Protein AF-A0AAT9HXT0-F1 (afdb_monomer_lite)

Radius of gyration: 11.69 Å; chains: 1; bounding box: 27×27×27 Å

pLDDT: mean 93.0, std 6.73, range [63.31, 98.25]

Organism: NCBI:txid3074435

Sequence (63 aa):
MPLRRYDHAPLLPRIWELRHNMWPYDASYVALAETLGAELVTVDAKFAGAPHIRCRVNNLRLI

Foldseek 3Di:
DDDDDDDQPVLVVQLVVLVVQDDSVVSSLLSVCVVVLHEAEECDCSPVPRPPGDHHYDHPVVD

InterPro domains:
  IPR029060 PIN-like domain superfamily [SSF88723] (15-55)
  IPR044153 VapC3-like, PIN domain [cd09873] (1-52)

Structure (mmCIF, N/CA/C/O backbone):
data_AF-A0AAT9HXT0-F1
#
_entry.id   AF-A0AAT9HXT0-F1
#
loop_
_atom_site.group_PDB
_atom_site.id
_atom_site.type_symbol
_atom_site.label_atom_id
_atom_site.label_alt_id
_atom_site.label_comp_id
_atom_site.label_asym_id
_atom_site.label_entity_id
_atom_site.label_seq_id
_atom_site.pdbx_PDB_ins_code
_atom_site.Cartn_x
_atom_site.Cartn_y
_atom_site.Cartn_z
_atom_site.occupancy
_atom_site.B_iso_or_equiv
_atom_site.auth_seq_id
_atom_site.auth_comp_id
_atom_site.auth_asym_id
_atom_site.auth_atom_id
_atom_site.pdbx_PDB_model_num
ATOM 1 N N . MET A 1 1 ? -17.765 -19.504 -1.371 1.00 67.00 1 MET A N 1
ATOM 2 C CA . MET A 1 1 ? -17.679 -18.068 -1.720 1.00 67.00 1 MET A CA 1
ATOM 3 C C . MET A 1 1 ? -16.648 -17.912 -2.830 1.00 67.00 1 MET A C 1
ATOM 5 O O . MET A 1 1 ? -15.568 -18.472 -2.662 1.00 67.00 1 MET A O 1
ATO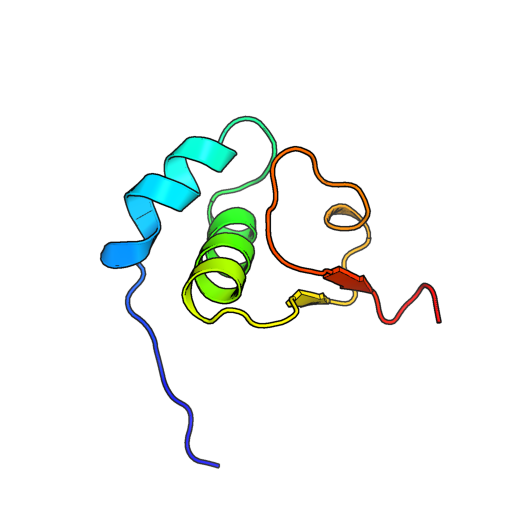M 9 N N . PRO A 1 2 ? -16.939 -17.241 -3.957 1.00 85.75 2 PRO A N 1
ATOM 10 C CA . PRO A 1 2 ? -15.919 -16.988 -4.969 1.00 85.75 2 PRO A CA 1
ATOM 11 C C . PRO A 1 2 ? -14.897 -15.989 -4.413 1.00 85.75 2 PRO A C 1
ATOM 13 O O . PRO A 1 2 ? -15.250 -14.872 -4.042 1.00 85.75 2 PRO A O 1
ATOM 16 N N . LEU A 1 3 ? -13.635 -16.409 -4.321 1.00 89.75 3 LEU A N 1
ATOM 17 C CA . LEU A 1 3 ? -12.523 -15.558 -3.910 1.00 89.75 3 LEU A CA 1
ATOM 18 C C . LEU A 1 3 ? -11.711 -15.192 -5.153 1.00 89.75 3 LEU A C 1
ATOM 20 O O . LEU A 1 3 ? -11.136 -16.067 -5.799 1.00 89.75 3 LEU A O 1
ATOM 24 N N . ARG A 1 4 ? -11.654 -13.900 -5.483 1.00 92.81 4 ARG A N 1
ATOM 25 C CA . ARG A 1 4 ? -10.792 -13.393 -6.553 1.00 92.81 4 ARG A CA 1
ATOM 26 C C . ARG A 1 4 ? -9.414 -13.089 -5.977 1.00 92.81 4 ARG A C 1
ATOM 28 O O . ARG A 1 4 ? -9.289 -12.257 -5.084 1.00 92.81 4 ARG A O 1
ATOM 35 N N . ARG A 1 5 ? -8.393 -13.774 -6.487 1.00 93.62 5 ARG A N 1
ATOM 36 C CA . ARG A 1 5 ? -6.988 -13.500 -6.161 1.00 93.62 5 ARG A CA 1
ATOM 37 C C . ARG A 1 5 ? -6.430 -12.481 -7.145 1.00 93.62 5 ARG A C 1
ATOM 39 O O . ARG A 1 5 ? -6.852 -12.444 -8.299 1.00 93.62 5 ARG A O 1
ATOM 46 N N . TYR A 1 6 ? -5.493 -11.679 -6.667 1.00 95.06 6 TYR A N 1
ATOM 47 C CA . TYR A 1 6 ? -4.761 -10.707 -7.465 1.00 95.06 6 TYR A CA 1
ATOM 48 C C . TYR A 1 6 ? -3.274 -10.988 -7.307 1.00 95.06 6 TYR A C 1
ATOM 50 O O . TYR A 1 6 ? -2.815 -11.252 -6.195 1.00 95.06 6 TYR A O 1
ATOM 58 N N . ASP A 1 7 ? -2.538 -10.939 -8.413 1.00 95.25 7 ASP A N 1
ATOM 59 C CA . ASP A 1 7 ? -1.091 -11.109 -8.382 1.00 95.25 7 ASP A CA 1
ATOM 60 C C . ASP A 1 7 ? -0.421 -9.897 -7.730 1.00 95.25 7 ASP A C 1
ATOM 62 O O . ASP A 1 7 ? -0.844 -8.753 -7.909 1.00 95.25 7 ASP A O 1
ATOM 66 N N . HIS A 1 8 ? 0.668 -10.137 -7.000 1.00 93.69 8 HIS A N 1
ATOM 67 C CA . HIS A 1 8 ? 1.451 -9.062 -6.388 1.00 93.69 8 HIS A CA 1
ATOM 68 C C . HIS A 1 8 ? 2.362 -8.348 -7.389 1.00 93.69 8 HIS A C 1
ATOM 70 O O . HIS A 1 8 ? 2.672 -7.178 -7.185 1.00 93.69 8 HIS A O 1
ATOM 76 N N . ALA A 1 9 ? 2.779 -9.020 -8.471 1.00 97.31 9 ALA A N 1
ATOM 77 C CA . ALA A 1 9 ? 3.721 -8.461 -9.443 1.00 97.31 9 ALA A CA 1
ATOM 78 C C . ALA A 1 9 ? 3.246 -7.123 -10.057 1.00 97.31 9 ALA A C 1
ATOM 80 O O . ALA A 1 9 ? 4.032 -6.174 -10.048 1.00 97.31 9 ALA A O 1
ATOM 81 N N . PRO A 1 10 ? 1.972 -6.969 -10.479 1.00 97.75 10 PRO A N 1
ATOM 82 C CA . PRO A 1 10 ? 1.441 -5.680 -10.933 1.00 97.75 10 PRO A CA 1
ATOM 83 C C . PRO A 1 10 ? 1.448 -4.572 -9.868 1.00 97.75 10 PRO A C 1
ATOM 85 O O . PRO A 1 10 ? 1.462 -3.394 -10.208 1.00 97.75 10 PRO A O 1
ATOM 88 N N . LEU A 1 11 ? 1.442 -4.934 -8.582 1.00 98.06 11 LEU A N 1
ATOM 89 C CA . LEU A 1 11 ? 1.391 -3.995 -7.457 1.00 98.06 11 LEU A CA 1
ATOM 90 C C . LEU A 1 11 ? 2.785 -3.533 -7.007 1.00 98.06 11 LEU A C 1
ATOM 92 O O . LEU A 1 11 ? 2.892 -2.542 -6.283 1.00 98.06 11 LEU A O 1
ATOM 96 N N . LEU A 1 12 ? 3.853 -4.225 -7.426 1.00 98.12 12 LEU A N 1
ATOM 97 C CA . LEU A 1 12 ? 5.226 -3.970 -6.976 1.00 98.12 12 LEU A CA 1
ATOM 98 C C . LEU A 1 12 ? 5.687 -2.513 -7.131 1.00 98.12 12 LEU A C 1
ATOM 100 O O . LEU A 1 12 ? 6.297 -2.018 -6.182 1.00 98.12 12 LEU A O 1
ATOM 104 N N . PRO A 1 13 ? 5.394 -1.790 -8.234 1.00 98.25 13 PRO A N 1
ATOM 105 C CA . PRO A 1 13 ? 5.792 -0.387 -8.348 1.00 98.25 13 PRO A CA 1
ATOM 106 C C . PRO A 1 13 ? 5.213 0.463 -7.215 1.00 98.25 13 PRO A C 1
ATOM 108 O O . PRO A 1 13 ? 5.931 1.222 -6.565 1.00 98.25 13 PRO A O 1
ATOM 111 N N . ARG A 1 14 ? 3.926 0.265 -6.906 1.00 97.88 14 ARG A N 1
ATOM 112 C CA . ARG A 1 14 ? 3.252 1.026 -5.857 1.00 97.88 14 ARG A CA 1
ATOM 113 C C . ARG A 1 14 ? 3.684 0.598 -4.457 1.00 97.88 14 ARG A C 1
ATOM 115 O O . ARG A 1 14 ? 3.881 1.444 -3.590 1.00 97.88 14 ARG A O 1
ATOM 122 N N . ILE A 1 15 ? 3.905 -0.699 -4.255 1.00 97.81 15 ILE A N 1
ATOM 123 C CA . ILE A 1 15 ? 4.492 -1.234 -3.020 1.00 97.81 15 ILE A CA 1
ATOM 124 C C . ILE A 1 15 ? 5.859 -0.587 -2.758 1.00 97.81 15 ILE A C 1
ATOM 126 O O . ILE A 1 15 ? 6.148 -0.170 -1.638 1.00 97.81 15 ILE A O 1
ATOM 130 N N . TRP A 1 16 ? 6.683 -0.445 -3.799 1.00 97.62 16 TRP A N 1
ATOM 131 C CA . TRP A 1 16 ? 8.005 0.164 -3.697 1.00 97.62 16 TRP A CA 1
ATOM 132 C C . TRP A 1 16 ? 7.951 1.655 -3.347 1.00 97.62 16 TRP A C 1
ATOM 134 O O . TRP A 1 16 ? 8.773 2.132 -2.563 1.00 97.62 16 TRP A O 1
ATOM 144 N N . GLU A 1 17 ? 6.983 2.407 -3.872 1.00 97.50 17 GLU A N 1
ATOM 145 C CA . GLU A 1 17 ? 6.769 3.812 -3.493 1.00 97.50 17 GLU A CA 1
ATOM 146 C C . GLU A 1 17 ? 6.466 3.978 -1.994 1.00 97.50 17 GLU A C 1
ATOM 148 O O . GLU A 1 17 ? 6.899 4.954 -1.384 1.00 97.50 17 GLU A O 1
ATOM 153 N N . LEU A 1 18 ? 5.772 3.012 -1.385 1.00 96.75 18 LEU A N 1
ATOM 154 C CA . LEU A 1 18 ? 5.356 3.045 0.022 1.00 96.75 18 LEU A CA 1
ATOM 155 C C . LEU A 1 18 ? 6.423 2.535 1.009 1.00 96.75 18 LEU A C 1
ATOM 157 O O . LEU A 1 18 ? 6.217 2.623 2.221 1.00 96.75 18 LEU A O 1
ATOM 161 N N . ARG A 1 19 ? 7.569 2.042 0.518 1.00 95.69 19 ARG A N 1
ATOM 162 C CA . ARG A 1 19 ? 8.597 1.328 1.308 1.00 95.69 19 ARG A CA 1
ATOM 163 C C . ARG A 1 19 ? 9.157 2.086 2.515 1.00 95.69 19 ARG A C 1
ATOM 165 O O . ARG A 1 19 ? 9.670 1.462 3.434 1.00 95.69 19 ARG A O 1
ATOM 172 N N . HIS A 1 20 ? 9.091 3.417 2.501 1.00 95.00 20 HIS A N 1
ATOM 173 C CA . HIS A 1 20 ? 9.598 4.252 3.596 1.00 95.00 20 HIS A CA 1
ATOM 174 C C . HIS A 1 20 ? 8.601 4.408 4.750 1.00 95.00 20 HIS A C 1
ATOM 176 O O . HIS A 1 20 ? 8.993 4.852 5.822 1.00 95.00 20 HIS A O 1
ATOM 182 N N . ASN A 1 21 ? 7.331 4.037 4.546 1.00 93.12 21 ASN A N 1
ATOM 183 C CA . ASN A 1 21 ? 6.255 4.261 5.517 1.00 93.12 21 ASN A CA 1
ATOM 184 C C . ASN A 1 21 ? 5.683 2.965 6.101 1.00 93.12 21 ASN A C 1
ATOM 186 O O . ASN A 1 21 ? 5.070 3.000 7.164 1.00 93.12 21 ASN A O 1
ATOM 190 N N . MET A 1 22 ? 5.827 1.829 5.410 1.00 93.75 22 MET A N 1
ATOM 191 C CA . MET A 1 22 ? 5.240 0.563 5.850 1.00 93.75 22 MET A CA 1
ATOM 192 C C . MET A 1 22 ? 5.960 -0.659 5.278 1.00 93.75 22 MET A C 1
ATOM 194 O O . MET A 1 22 ? 6.704 -0.574 4.300 1.00 93.75 22 MET A O 1
ATOM 198 N N . TRP A 1 23 ? 5.709 -1.815 5.894 1.00 94.69 23 TRP A N 1
ATOM 199 C CA . TRP A 1 23 ? 6.276 -3.090 5.470 1.00 94.69 23 TRP A CA 1
ATOM 200 C C . TRP A 1 23 ? 5.676 -3.532 4.123 1.00 94.69 23 TRP A C 1
ATOM 202 O O . TRP A 1 23 ? 4.530 -3.190 3.824 1.00 94.69 23 TRP A O 1
ATOM 212 N N . PRO A 1 24 ? 6.386 -4.341 3.312 1.00 95.06 24 PRO A N 1
ATOM 213 C CA . PRO A 1 24 ? 5.908 -4.743 1.985 1.00 95.06 24 PRO A CA 1
ATOM 214 C C . PRO A 1 24 ? 4.521 -5.402 1.982 1.00 95.06 24 PRO A C 1
ATOM 216 O O . PRO A 1 24 ? 3.728 -5.169 1.072 1.00 95.06 24 PRO A O 1
ATOM 219 N N . TYR A 1 25 ? 4.202 -6.187 3.015 1.00 93.19 25 TYR A N 1
ATOM 220 C CA . TYR A 1 25 ? 2.886 -6.814 3.165 1.00 93.19 25 TYR A CA 1
ATOM 221 C C . TYR A 1 25 ? 1.779 -5.777 3.365 1.00 93.19 25 TYR A C 1
ATOM 223 O O . TYR A 1 25 ? 0.744 -5.847 2.707 1.00 93.19 25 TYR A O 1
ATOM 231 N N . ASP A 1 26 ? 2.026 -4.771 4.201 1.00 95.00 26 ASP A N 1
ATOM 232 C CA . ASP A 1 26 ? 1.088 -3.677 4.452 1.00 95.00 26 ASP A CA 1
ATOM 233 C C . ASP A 1 26 ? 0.863 -2.839 3.193 1.00 95.00 26 ASP A C 1
ATOM 235 O O . ASP A 1 26 ? -0.274 -2.564 2.804 1.00 95.00 26 ASP A O 1
ATOM 239 N N . ALA A 1 27 ? 1.957 -2.518 2.501 1.00 96.69 27 ALA A N 1
ATOM 240 C CA . ALA A 1 27 ? 1.923 -1.805 1.235 1.00 96.69 27 ALA A CA 1
ATOM 241 C C . ALA A 1 27 ? 1.167 -2.584 0.153 1.00 96.69 27 ALA A C 1
ATOM 243 O O . ALA A 1 27 ? 0.546 -1.969 -0.709 1.00 96.69 27 ALA A O 1
ATOM 244 N N . SER A 1 28 ? 1.176 -3.921 0.194 1.00 97.44 28 SER A N 1
ATOM 245 C CA . SER A 1 28 ? 0.444 -4.746 -0.772 1.00 97.44 28 SER A CA 1
ATOM 246 C C . SER A 1 28 ? -1.074 -4.624 -0.618 1.00 97.44 28 SER A C 1
ATOM 248 O O . SER A 1 28 ? -1.777 -4.542 -1.626 1.00 97.44 28 SER A O 1
ATOM 250 N N . TYR A 1 29 ? -1.580 -4.517 0.616 1.00 96.38 29 TYR A N 1
ATOM 251 C CA . TYR A 1 29 ? -3.000 -4.272 0.872 1.00 96.38 29 TYR A CA 1
ATOM 252 C C . TYR A 1 29 ? -3.421 -2.878 0.406 1.00 96.38 29 TYR A C 1
ATOM 254 O O . TYR A 1 29 ? -4.449 -2.740 -0.255 1.00 96.38 29 TYR A O 1
ATOM 262 N N . VAL A 1 30 ? -2.600 -1.860 0.689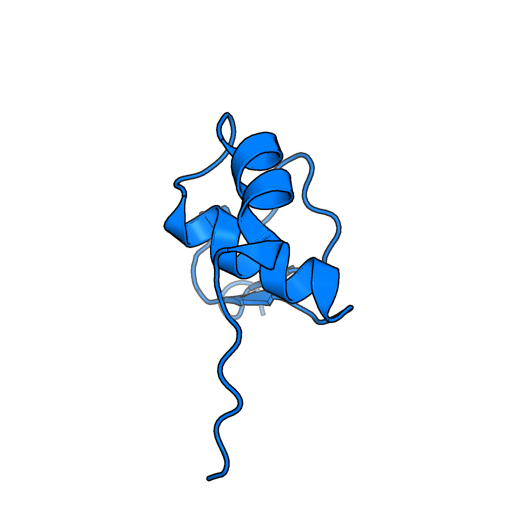 1.00 97.00 30 VAL A N 1
ATOM 263 C CA . VAL A 1 30 ? -2.838 -0.483 0.226 1.00 97.00 30 VAL A CA 1
ATOM 264 C C . VAL A 1 30 ? -2.811 -0.413 -1.300 1.00 97.00 30 VAL A C 1
ATOM 266 O O . VAL A 1 30 ? -3.751 0.093 -1.904 1.00 97.00 30 VAL A O 1
ATOM 269 N N . ALA A 1 31 ? -1.777 -0.961 -1.940 1.00 98.00 31 ALA A N 1
ATOM 270 C CA . ALA A 1 31 ? -1.635 -0.946 -3.394 1.00 98.00 31 ALA A CA 1
ATOM 271 C C . ALA A 1 31 ? -2.804 -1.656 -4.090 1.00 98.00 31 ALA A C 1
ATOM 273 O O . ALA A 1 31 ? -3.298 -1.172 -5.111 1.00 98.00 31 ALA A O 1
ATOM 274 N N . LEU A 1 32 ? -3.280 -2.775 -3.533 1.00 98.06 32 LEU A N 1
ATOM 275 C CA . LEU A 1 32 ? -4.453 -3.465 -4.055 1.00 98.06 32 LEU A CA 1
ATOM 276 C C . LEU A 1 32 ? -5.723 -2.621 -3.888 1.00 98.06 32 LEU A C 1
ATOM 278 O O . LEU A 1 32 ? -6.468 -2.464 -4.851 1.00 98.06 32 LEU A O 1
ATOM 282 N N . ALA A 1 33 ? -5.960 -2.056 -2.701 1.00 97.75 33 ALA A N 1
ATOM 283 C CA . ALA A 1 33 ? -7.124 -1.210 -2.442 1.00 97.75 33 ALA A CA 1
ATOM 284 C C . ALA A 1 33 ? -7.157 0.011 -3.376 1.00 97.75 33 ALA A C 1
ATOM 286 O O . ALA A 1 33 ? -8.185 0.285 -3.993 1.00 97.75 33 ALA A O 1
ATOM 287 N N . GLU A 1 34 ? -6.019 0.685 -3.561 1.00 97.62 34 GLU A N 1
ATOM 288 C CA . GLU A 1 34 ? -5.872 1.790 -4.512 1.00 97.62 34 GLU A CA 1
ATOM 289 C C . GLU A 1 34 ? -6.160 1.354 -5.956 1.00 97.62 34 GLU A C 1
ATOM 291 O O . GLU A 1 34 ? -6.913 2.025 -6.658 1.00 97.62 34 GLU A O 1
ATOM 296 N N . THR A 1 35 ? -5.615 0.212 -6.389 1.00 97.81 35 THR A N 1
ATOM 297 C CA . THR A 1 35 ? -5.814 -0.322 -7.752 1.00 97.81 35 THR A CA 1
ATOM 298 C C . THR A 1 35 ? -7.279 -0.664 -8.026 1.00 97.81 35 THR A C 1
ATOM 300 O O . THR A 1 35 ? -7.759 -0.506 -9.146 1.00 97.81 35 THR A O 1
ATOM 303 N N . LEU A 1 36 ? -8.000 -1.130 -7.006 1.00 97.31 36 LEU A N 1
ATOM 304 C CA . LEU A 1 36 ? -9.411 -1.493 -7.111 1.00 97.31 36 LEU A CA 1
ATOM 305 C C . LEU A 1 36 ? -10.367 -0.319 -6.868 1.00 97.31 36 LEU A C 1
ATOM 307 O O . LEU A 1 36 ? -11.574 -0.502 -7.013 1.00 97.31 36 LEU A O 1
ATOM 311 N N . GLY A 1 37 ? -9.866 0.855 -6.470 1.00 97.12 37 GLY A N 1
ATOM 312 C CA . GLY A 1 37 ? -10.714 1.957 -6.004 1.00 97.12 37 GLY A CA 1
ATOM 313 C C . GLY A 1 37 ? -11.553 1.582 -4.774 1.00 97.12 37 GLY A C 1
ATOM 314 O O . GLY A 1 37 ? -12.658 2.091 -4.600 1.00 97.12 37 GLY A O 1
ATOM 315 N N . ALA A 1 38 ? -11.056 0.656 -3.951 1.00 96.94 38 ALA A N 1
ATOM 316 C CA . ALA A 1 38 ? -11.754 0.098 -2.801 1.00 96.94 38 ALA A CA 1
ATOM 317 C C . ALA A 1 38 ? -11.284 0.728 -1.479 1.00 96.94 38 ALA A C 1
ATOM 319 O O . ALA A 1 38 ? -10.198 1.300 -1.377 1.00 96.94 38 ALA A O 1
ATOM 320 N N . GLU A 1 39 ? -12.109 0.592 -0.442 1.00 96.00 39 GLU A N 1
ATOM 321 C CA . GLU A 1 39 ? -11.738 0.942 0.928 1.00 96.00 39 GLU A CA 1
ATOM 322 C C . GLU A 1 39 ? -10.897 -0.176 1.562 1.00 96.00 39 GLU A C 1
ATOM 324 O O . GLU A 1 39 ? -11.244 -1.357 1.479 1.00 96.00 39 GLU A O 1
ATOM 329 N N . LEU A 1 40 ? -9.803 0.196 2.230 1.00 95.75 40 LEU A N 1
ATOM 330 C CA . LEU A 1 40 ? -9.030 -0.721 3.058 1.00 95.75 40 LEU A CA 1
ATOM 331 C C . LEU A 1 40 ? -9.696 -0.841 4.433 1.00 95.75 40 LEU A C 1
ATOM 333 O O . LEU A 1 40 ? -9.515 0.012 5.304 1.00 95.75 40 LEU A O 1
ATOM 337 N N . VAL A 1 41 ? -10.460 -1.914 4.624 1.00 95.62 41 VAL A N 1
ATOM 338 C CA . VAL A 1 41 ? -11.042 -2.269 5.923 1.00 95.62 41 VAL A CA 1
ATOM 339 C C . VAL A 1 41 ? -10.000 -3.008 6.755 1.00 95.62 41 VAL A C 1
ATOM 341 O O . VAL A 1 41 ? -9.430 -4.004 6.311 1.00 95.62 41 VAL A O 1
ATOM 344 N N . THR A 1 42 ? -9.740 -2.530 7.967 1.00 94.19 42 THR A N 1
ATOM 345 C CA . THR A 1 42 ? -8.706 -3.099 8.836 1.00 94.19 42 THR A CA 1
ATOM 346 C C . THR A 1 42 ? -9.042 -2.925 10.313 1.00 94.19 42 THR A C 1
ATOM 348 O O . THR A 1 42 ? -9.826 -2.063 10.697 1.00 94.19 42 THR A O 1
ATOM 351 N N . VAL A 1 43 ? -8.431 -3.741 11.167 1.00 94.69 43 VAL A N 1
ATOM 352 C CA . VAL A 1 43 ? -8.379 -3.515 12.624 1.00 94.69 43 VAL A CA 1
A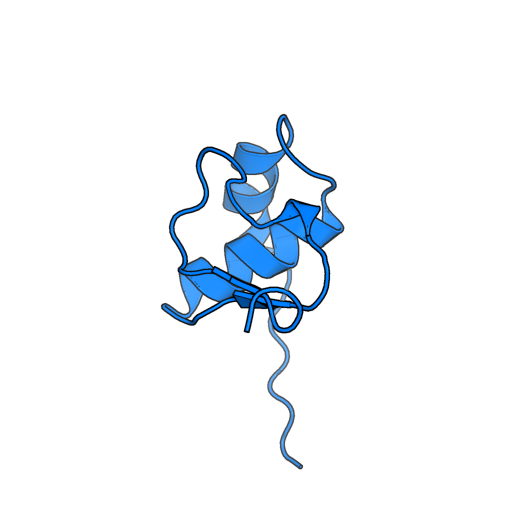TOM 353 C C . VAL A 1 43 ? -7.031 -2.936 13.057 1.00 94.69 43 VAL A C 1
ATOM 355 O O . VAL A 1 43 ? -6.847 -2.572 14.218 1.00 94.69 43 VAL A O 1
ATOM 358 N N . ASP A 1 44 ? -6.065 -2.861 12.144 1.00 91.62 44 ASP A N 1
ATOM 359 C CA . ASP A 1 44 ? -4.722 -2.381 12.430 1.00 91.62 44 ASP A CA 1
ATOM 360 C C . ASP A 1 44 ? -4.692 -0.847 12.421 1.00 91.62 44 ASP A C 1
ATOM 362 O O . ASP A 1 44 ? -4.917 -0.195 11.397 1.00 91.62 44 ASP A O 1
ATOM 366 N N . ALA A 1 45 ? -4.435 -0.267 13.595 1.00 87.56 45 ALA A N 1
ATOM 367 C CA . ALA A 1 45 ? -4.414 1.176 13.813 1.00 87.56 45 ALA A CA 1
ATOM 368 C C . ALA A 1 45 ? -3.324 1.886 13.005 1.00 87.56 45 ALA A C 1
ATOM 370 O O . ALA A 1 45 ? -3.477 3.065 12.707 1.00 87.56 45 ALA A O 1
ATOM 371 N N . LYS A 1 46 ? -2.264 1.182 12.589 1.00 87.00 46 LYS A N 1
ATOM 372 C CA . LYS A 1 46 ? -1.131 1.802 11.887 1.00 87.00 46 LYS A CA 1
ATOM 373 C C . LYS A 1 46 ? -1.489 2.397 10.521 1.00 87.00 46 LYS A C 1
ATOM 375 O O . LYS A 1 46 ? -0.772 3.260 10.031 1.00 87.00 46 LYS A O 1
ATOM 380 N N . PHE A 1 47 ? -2.574 1.933 9.894 1.00 86.94 47 PHE A N 1
ATOM 381 C CA . PHE A 1 47 ? -3.036 2.481 8.614 1.00 86.94 47 PHE A CA 1
ATOM 382 C C . PHE A 1 47 ? -3.819 3.786 8.780 1.00 86.94 47 PHE A C 1
ATOM 384 O O . PHE A 1 47 ? -3.949 4.543 7.818 1.00 86.94 47 PHE A O 1
ATOM 391 N N . ALA A 1 48 ? -4.339 4.066 9.979 1.00 82.06 48 ALA A N 1
ATOM 392 C CA . ALA A 1 48 ? -5.019 5.322 10.252 1.00 82.06 48 ALA A CA 1
ATOM 393 C C . ALA A 1 48 ? -3.989 6.463 10.222 1.00 82.06 48 ALA A C 1
ATOM 395 O O . ALA A 1 48 ? -3.110 6.545 11.075 1.00 82.06 48 ALA A O 1
ATOM 396 N N . GLY A 1 49 ? -4.079 7.326 9.208 1.00 82.25 49 GLY A N 1
ATOM 397 C CA . GLY A 1 49 ? -3.147 8.442 9.027 1.00 82.25 49 GLY A CA 1
ATOM 398 C C . GLY A 1 49 ? -1.804 8.066 8.392 1.00 82.25 49 GLY A C 1
ATOM 399 O O . GLY A 1 49 ? -0.886 8.883 8.422 1.00 82.25 49 GLY A O 1
ATOM 400 N N . ALA A 1 50 ? -1.673 6.869 7.803 1.00 88.62 50 ALA A N 1
ATOM 401 C CA . ALA A 1 50 ? -0.452 6.508 7.089 1.00 88.62 50 ALA A CA 1
ATOM 402 C C . ALA A 1 50 ? -0.209 7.485 5.917 1.00 88.62 50 ALA A C 1
ATOM 404 O O . ALA A 1 50 ? -1.106 7.703 5.096 1.00 88.62 50 ALA A O 1
ATOM 405 N N . PRO A 1 51 ? 0.984 8.094 5.816 1.00 88.12 51 PRO A N 1
ATOM 406 C CA . PRO A 1 51 ? 1.240 9.110 4.811 1.00 88.12 51 PRO A CA 1
ATOM 407 C C . PRO A 1 51 ? 1.318 8.489 3.412 1.00 88.12 51 PRO A C 1
ATOM 409 O O . PRO A 1 51 ? 1.749 7.350 3.224 1.00 88.12 51 PRO A O 1
ATOM 412 N N . HIS A 1 52 ? 0.933 9.280 2.411 1.00 90.38 52 HIS A N 1
ATOM 413 C CA . HIS A 1 52 ? 1.029 8.941 0.988 1.00 90.38 52 HIS A CA 1
ATOM 414 C C . HIS A 1 52 ? 0.181 7.754 0.513 1.00 90.38 52 HIS A C 1
ATOM 416 O O . HIS A 1 52 ? 0.394 7.308 -0.615 1.00 90.38 52 HIS A O 1
ATOM 422 N N . ILE A 1 53 ? -0.786 7.273 1.299 1.00 95.31 53 ILE A N 1
ATOM 423 C CA . ILE A 1 53 ? -1.827 6.358 0.809 1.00 95.31 53 ILE A CA 1
ATOM 424 C C . ILE A 1 53 ? -2.937 7.147 0.100 1.00 95.31 53 ILE A C 1
ATOM 426 O O . ILE A 1 53 ? -3.229 8.286 0.464 1.00 95.31 53 ILE A O 1
ATOM 430 N N . ARG A 1 54 ? -3.545 6.556 -0.928 1.00 95.75 54 ARG A N 1
ATOM 431 C CA . ARG A 1 54 ? -4.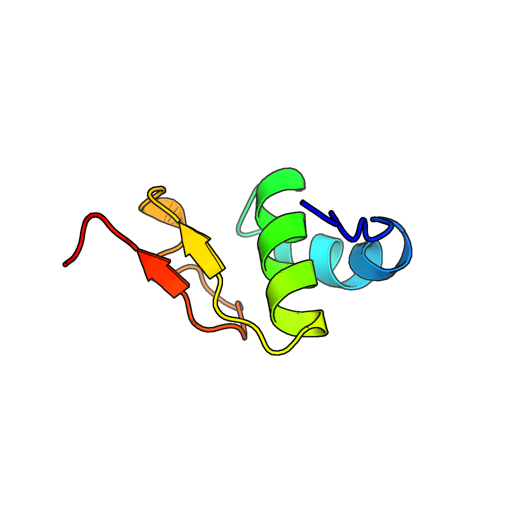573 7.189 -1.777 1.00 95.75 54 ARG A CA 1
ATOM 432 C C . ARG A 1 54 ? -5.954 6.550 -1.623 1.00 95.75 54 ARG A C 1
ATOM 434 O O . ARG A 1 54 ? -6.934 7.099 -2.115 1.00 95.75 54 ARG A O 1
ATOM 441 N N . CYS A 1 55 ? -6.042 5.398 -0.961 1.00 95.69 55 CYS A N 1
ATOM 442 C CA . CYS A 1 55 ? -7.304 4.733 -0.658 1.00 95.69 55 CYS A CA 1
ATOM 443 C C . CYS A 1 55 ? -7.881 5.217 0.677 1.00 95.69 55 CYS A C 1
ATOM 445 O O . CYS A 1 55 ? -7.148 5.597 1.594 1.00 95.69 55 CYS A O 1
ATOM 447 N N . ARG A 1 56 ? -9.206 5.136 0.817 1.00 95.38 56 ARG A N 1
ATOM 448 C CA . ARG A 1 56 ? -9.864 5.316 2.113 1.00 95.38 56 ARG A CA 1
ATOM 449 C C . ARG A 1 56 ? -9.493 4.156 3.039 1.00 95.38 56 ARG A C 1
ATOM 451 O O . ARG A 1 56 ? -9.437 3.010 2.596 1.00 95.38 56 ARG A O 1
ATOM 458 N N . VAL A 1 57 ? -9.266 4.458 4.314 1.00 95.00 57 VAL A N 1
ATOM 459 C CA . VAL A 1 57 ? -9.042 3.455 5.362 1.00 95.00 57 VAL A CA 1
ATOM 460 C C . VAL A 1 57 ? -10.219 3.484 6.321 1.00 95.00 57 VAL A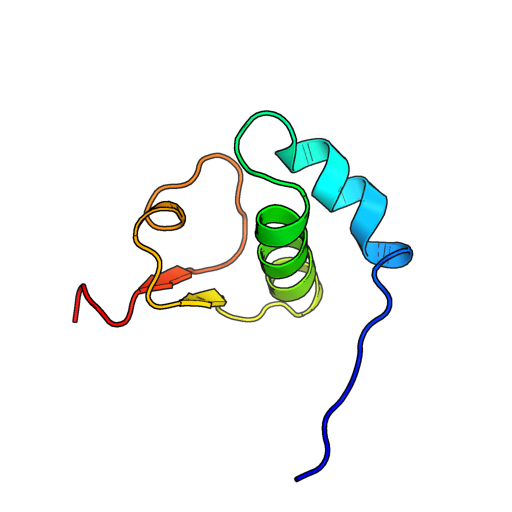 C 1
ATOM 462 O O . VAL A 1 57 ? -10.560 4.539 6.854 1.00 95.00 57 VAL A O 1
ATOM 465 N N . ASN A 1 58 ? -10.809 2.318 6.556 1.00 94.50 58 ASN A N 1
ATOM 466 C CA . ASN A 1 58 ? -11.849 2.118 7.553 1.00 94.50 58 ASN A CA 1
ATOM 467 C C . ASN A 1 58 ? -11.314 1.212 8.650 1.00 94.50 58 ASN A C 1
ATOM 469 O O . ASN A 1 58 ? -11.152 0.002 8.470 1.00 94.50 58 ASN A O 1
ATOM 473 N N . ASN A 1 59 ? -10.988 1.838 9.777 1.00 92.94 59 ASN A N 1
ATOM 474 C CA . ASN A 1 59 ? -10.523 1.122 10.943 1.00 92.94 59 ASN A CA 1
ATOM 475 C C . ASN A 1 59 ? -11.710 0.741 11.827 1.00 92.94 59 ASN A C 1
ATOM 477 O O . ASN A 1 59 ? -12.319 1.605 12.453 1.00 92.94 59 ASN A O 1
ATOM 481 N N . LEU A 1 60 ? -11.974 -0.558 11.943 1.00 92.50 60 LEU A N 1
ATOM 482 C CA . LEU A 1 60 ? -13.111 -1.085 12.697 1.00 92.50 60 LEU A CA 1
ATOM 483 C C . LEU A 1 60 ? -13.008 -0.885 14.221 1.00 92.50 60 LEU A C 1
ATOM 485 O O . LEU A 1 60 ? -13.966 -1.172 14.927 1.00 92.50 60 LEU A O 1
ATOM 489 N N . ARG A 1 61 ? -11.864 -0.426 14.748 1.00 88.19 61 ARG A N 1
ATOM 490 C CA . ARG A 1 61 ? -11.680 -0.097 16.176 1.00 88.19 61 ARG A CA 1
ATOM 491 C C . ARG A 1 61 ? -11.972 1.364 16.516 1.00 88.19 61 ARG A C 1
ATOM 493 O O . ARG A 1 61 ? -11.958 1.710 17.691 1.00 88.19 61 ARG A O 1
ATOM 500 N N . LEU A 1 62 ? -12.154 2.219 15.512 1.00 76.31 62 LEU A N 1
ATOM 501 C CA . LEU A 1 62 ? -12.422 3.651 15.688 1.00 76.31 62 LEU A CA 1
ATOM 502 C C . LEU A 1 62 ? -13.899 3.998 15.424 1.00 76.31 62 LEU A C 1
ATOM 504 O O . LEU A 1 62 ? -14.218 5.165 15.200 1.00 76.31 62 LEU A O 1
ATOM 508 N N . ILE A 1 63 ? -14.767 2.982 15.429 1.00 63.31 63 ILE A N 1
ATOM 509 C CA . ILE A 1 63 ? -16.219 3.060 15.228 1.00 63.31 63 ILE A CA 1
ATOM 510 C C . ILE A 1 63 ? -16.925 2.678 16.526 1.00 63.31 63 ILE A C 1
ATOM 512 O O . ILE A 1 63 ? -16.411 1.759 17.205 1.00 63.31 63 ILE A O 1
#

Secondary structure (DSSP, 8-state):
-------SGGGHHHHHHTTTTS-HHHH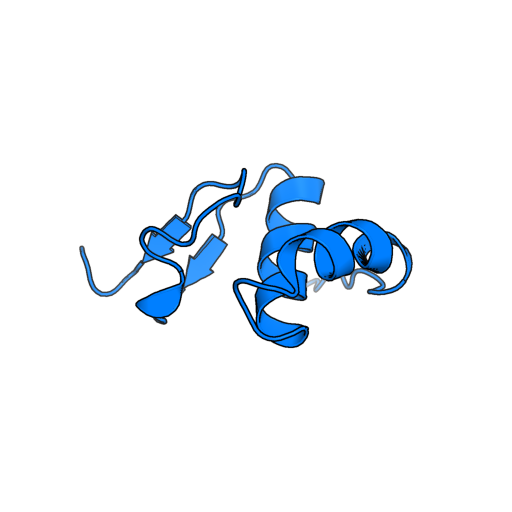HHHHHHHHHT--EEES-GGGTT-TT--S-EEETT--